Protein 3FT7 (pdb70)

Organism: Saccharolobus islandicus (NCBI:txid43080)

B-factor: mean 49.04, std 21.62, range [9.88, 132.3]

Foldseek 3Di:
DDDDDDDDDDDPVVVVVLCVVCVVVVHHSVRSVVVVVVVVVVVVD/DVDDDDDDDDDDVCCVVVCCVVCVVVVHHSVVSVVVVVVVVVVVVD

CATH classification: 1.10.1220.10

Radius of gyration: 12.27 Å; Cα contacts (8 Å, |Δi|>4): 109; chains: 2; bounding box: 23×28×32 Å

Solvent-accessible surface area: 5507 Å² total; per-residue (Å²): 141,134,50,36,100,10,44,11,110,0,25,107,101,38,36,67,75,0,80,115,14,0,141,124,106,144,70,80,29,29,48,0,2,18,55,0,2,80,76,4,1,78,100,76,124,206,147,38,24,55,89,6,40,2,90,1,48,98,101,42,25,68,70,0,88,125,22,2,168,150,102,128,66,79,36,30,32,0,2,63,57,2,5,78,65,5,0,61,111,72,126

Sequence (91 aa):
LNGIKLGVYIPQEWHDRLMEIAKEKNLTLSDVCRLAIKEYLDNHDLLNGIKLGVYIPQEWHDRLMEIAKEKNLTLSDVCRLAIKEYLDNHD

Structure (mmCIF, N/CA/C/O backbone):
data_3FT7
#
_entry.id   3FT7
#
_cell.length_a   33.030
_cell.length_b   33.030
_cell.length_c   85.690
_cell.angle_alpha   90.00
_cell.angle_beta   90.00
_cell.angle_gamma   90.00
#
_symmetry.space_group_name_H-M   'P 43'
#
loop_
_entity.id
_entity.type
_entity.pdbx_description
1 polymer 'Uncharacterized protein ORF56'
2 non-polymer GLYCEROL
3 water water
#
loop_
_atom_site.group_PDB
_atom_site.id
_atom_site.type_symbol
_atom_site.label_atom_id
_atom_site.label_alt_id
_atom_site.label_comp_id
_atom_site.label_asym_id
_atom_site.label_entity_id
_atom_site.label_seq_id
_atom_site.pdbx_PDB_ins_code
_atom_site.Cartn_x
_atom_site.Cartn_y
_atom_site.Cartn_z
_atom_site.occupancy
_atom_site.B_iso_or_equiv
_atom_site.auth_seq_id
_atom_site.auth_comp_id
_atom_site.auth_asym_id
_atom_site.auth_atom_id
_atom_site.pdbx_PDB_model_num
ATOM 1 N N . LEU A 1 7 ? 14.189 3.567 -10.493 1.00 47.54 8 LEU A N 1
ATOM 2 C CA . LEU A 1 7 ? 13.682 4.922 -10.738 1.00 73.98 8 LEU A CA 1
ATOM 3 C C . LEU A 1 7 ? 14.680 6.022 -10.345 1.00 65.51 8 LEU A C 1
ATOM 4 O O . LEU A 1 7 ? 15.865 5.733 -10.207 1.00 48.41 8 LEU A O 1
ATOM 9 N N . ASN A 1 8 ? 14.181 7.261 -10.184 1.00 85.78 9 ASN A N 1
ATOM 10 C CA . ASN A 1 8 ? 14.952 8.478 -9.823 1.00 93.78 9 ASN A CA 1
ATOM 11 C C . ASN A 1 8 ? 14.551 8.894 -8.402 1.00 78.51 9 ASN A C 1
ATOM 12 O O . ASN A 1 8 ? 14.073 8.060 -7.648 1.00 61.54 9 ASN A O 1
ATOM 17 N N . GLY A 1 9 ? 14.741 10.167 -8.042 1.00 73.65 10 GLY A N 1
ATOM 18 C CA . GLY A 1 9 ? 14.241 10.705 -6.780 1.00 44.12 10 GLY A CA 1
ATOM 19 C C . GLY A 1 9 ? 14.821 10.166 -5.462 1.00 71.35 10 GLY A C 1
ATOM 20 O O . GLY A 1 9 ? 16.042 10.275 -5.223 1.00 57.72 10 GLY A O 1
ATOM 21 N N . ILE A 1 10 ? 13.946 9.581 -4.622 1.00 55.65 11 ILE A N 1
ATOM 22 C CA . ILE A 1 10 ? 14.261 9.179 -3.240 1.00 52.84 11 ILE A CA 1
ATOM 23 C C . ILE A 1 10 ? 14.194 7.665 -2.839 1.00 52.31 11 ILE A C 1
ATOM 24 O O . ILE A 1 10 ? 13.113 7.079 -2.667 1.00 35.42 11 ILE A O 1
ATOM 29 N N . LYS A 1 11 ? 15.359 7.063 -2.603 1.00 50.36 12 LYS A N 1
ATOM 30 C CA . LYS A 1 11 ? 15.439 5.632 -2.297 1.00 59.57 12 LYS A CA 1
ATOM 31 C C . LYS A 1 11 ? 14.771 5.151 -0.996 1.00 73.34 12 LYS A C 1
ATOM 32 O O . LYS A 1 11 ? 14.608 5.901 -0.031 1.00 79.03 12 LYS A O 1
ATOM 38 N N . LEU A 1 12 ? 14.402 3.871 -0.995 1.00 93.15 13 LEU A N 1
ATOM 39 C CA . LEU A 1 12 ? 13.926 3.166 0.199 1.00 89.68 13 LEU A CA 1
ATOM 40 C C . LEU A 1 12 ? 14.805 1.976 0.555 1.00 109.08 13 LEU A C 1
ATOM 41 O O . LEU A 1 12 ? 15.158 1.172 -0.310 1.00 107.39 13 LEU A O 1
ATOM 46 N N . GLY A 1 13 ? 15.125 1.858 1.842 1.00 113.95 14 GLY A N 1
ATOM 47 C CA . GLY A 1 13 ? 15.866 0.721 2.356 1.00 93.47 14 GLY A CA 1
ATOM 48 C C . GLY A 1 13 ? 15.114 -0.077 3.412 1.00 77.78 14 GLY A C 1
ATOM 49 O O . GLY A 1 13 ? 15.676 -0.410 4.450 1.00 116.48 14 GLY A O 1
ATOM 50 N N . VAL A 1 14 ? 13.849 -0.391 3.148 1.00 37.47 15 VAL A N 1
ATOM 51 C CA . VAL A 1 14 ? 13.032 -1.188 4.066 1.00 50.12 15 VAL A CA 1
ATOM 52 C C . VAL A 1 14 ? 13.289 -2.708 3.986 1.00 57.11 15 VAL A C 1
ATOM 53 O O . VAL A 1 14 ? 13.493 -3.257 2.911 1.00 61.92 15 VAL A O 1
ATOM 57 N N . TYR A 1 15 ? 13.291 -3.379 5.132 1.00 55.40 16 TYR A N 1
ATOM 58 C CA . TYR A 1 15 ? 13.247 -4.835 5.155 1.00 53.86 16 TYR A CA 1
ATOM 59 C C . TYR A 1 15 ? 11.796 -5.279 5.437 1.00 60.15 16 TYR A C 1
ATOM 60 O O . TYR A 1 15 ? 11.095 -4.666 6.261 1.00 52.55 16 TYR A O 1
ATOM 69 N N . ILE A 1 16 ? 11.346 -6.331 4.751 1.00 42.92 17 ILE A N 1
ATOM 70 C CA . ILE A 1 16 ? 9.953 -6.802 4.821 1.00 52.91 17 ILE A CA 1
ATOM 71 C C . ILE A 1 16 ? 9.977 -8.305 4.967 1.00 37.95 17 ILE A C 1
ATOM 72 O O . ILE A 1 16 ? 11.009 -8.920 4.742 1.00 61.50 17 ILE A O 1
ATOM 77 N N . PRO A 1 17 ? 8.843 -8.907 5.333 1.00 35.83 18 PRO A N 1
ATOM 78 C CA . PRO A 1 17 ? 8.729 -10.361 5.454 1.00 32.76 18 PRO A CA 1
ATOM 79 C C . PRO A 1 17 ? 8.983 -11.104 4.169 1.00 42.21 18 PRO A C 1
ATOM 80 O O . PRO A 1 17 ? 8.483 -10.711 3.124 1.00 34.31 18 PRO A O 1
ATOM 84 N N . GLN A 1 18 ? 9.754 -12.184 4.263 1.00 51.95 19 GLN A N 1
ATOM 85 C CA . GLN A 1 18 ? 10.212 -12.953 3.106 1.00 37.02 19 GLN A CA 1
ATOM 86 C C . GLN A 1 18 ? 9.106 -13.360 2.153 1.00 41.82 19 GLN A C 1
ATOM 87 O O . GLN A 1 18 ? 9.298 -13.275 0.950 1.00 32.33 19 GLN A O 1
ATOM 93 N N . GLU A 1 19 ? 7.968 -13.782 2.716 1.00 43.33 20 GLU A N 1
ATOM 94 C CA . GLU A 1 19 ? 6.765 -14.238 2.001 1.00 43.48 20 GLU A CA 1
ATOM 95 C C . GLU A 1 19 ? 6.087 -13.090 1.273 1.00 38.20 20 GLU A C 1
ATOM 96 O O . GLU A 1 19 ? 5.672 -13.229 0.118 1.00 42.79 20 GLU A O 1
ATOM 102 N N . TRP A 1 20 ? 5.980 -11.963 1.971 1.00 51.93 21 TRP A N 1
ATOM 103 C CA . TRP A 1 20 ? 5.551 -10.670 1.422 1.00 32.01 21 TRP A CA 1
ATOM 104 C C . TRP A 1 20 ? 6.226 -10.328 0.096 1.00 33.43 21 TRP A C 1
ATOM 105 O O . TRP A 1 20 ? 5.585 -10.311 -0.955 1.00 49.77 21 TRP A O 1
ATOM 116 N N . HIS A 1 21 ? 7.520 -10.045 0.147 1.00 33.18 22 HIS A N 1
ATOM 117 C CA . HIS A 1 21 ? 8.379 -10.066 -1.040 1.00 21.42 22 HIS A CA 1
ATOM 118 C C . HIS A 1 21 ? 7.920 -11.058 -2.129 1.00 29.52 22 HIS A C 1
ATOM 119 O O . HIS A 1 21 ? 7.537 -10.649 -3.229 1.00 25.48 22 HIS A O 1
ATOM 126 N N . ASP A 1 22 ? 7.929 -12.353 -1.829 1.00 34.62 23 ASP A N 1
ATOM 127 C CA . ASP A 1 22 ? 7.471 -13.345 -2.818 1.00 40.55 23 ASP A CA 1
ATOM 128 C C . ASP A 1 22 ? 6.109 -12.964 -3.409 1.00 52.97 23 ASP A C 1
ATOM 129 O O . ASP A 1 22 ? 5.956 -12.930 -4.622 1.00 48.69 23 ASP A O 1
ATOM 134 N N . ARG A 1 23 ? 5.119 -12.707 -2.554 1.00 54.00 24 ARG A N 1
ATOM 135 C CA . ARG A 1 23 ? 3.768 -12.359 -3.019 1.00 47.15 24 ARG A CA 1
ATOM 136 C C . ARG A 1 23 ? 3.787 -11.073 -3.810 1.00 68.43 24 ARG A C 1
ATOM 137 O O . ARG A 1 23 ? 2.892 -10.832 -4.623 1.00 54.09 24 ARG A O 1
ATOM 145 N N . LEU A 1 24 ? 4.796 -10.242 -3.551 1.00 52.29 25 LEU A N 1
ATOM 146 C CA . LEU A 1 24 ? 5.013 -9.021 -4.324 1.00 54.48 25 LEU A CA 1
ATOM 147 C C . LEU A 1 24 ? 5.726 -9.326 -5.672 1.00 59.25 25 LEU A C 1
ATOM 148 O O . LEU A 1 24 ? 5.472 -8.655 -6.693 1.00 33.14 25 LEU A O 1
ATOM 153 N N . MET A 1 25 ? 6.606 -10.334 -5.662 1.00 37.94 26 MET A N 1
ATOM 154 C CA . MET A 1 25 ? 7.309 -10.782 -6.857 1.00 21.85 26 MET A CA 1
ATOM 155 C C . MET A 1 25 ? 6.349 -11.557 -7.784 1.00 44.91 26 MET A C 1
ATOM 156 O O . MET A 1 25 ? 6.512 -11.502 -9.011 1.00 60.09 26 MET A O 1
ATOM 161 N N . GLU A 1 26 ? 5.342 -12.262 -7.236 1.00 44.50 27 GLU A N 1
ATOM 162 C CA . GLU A 1 26 ? 4.380 -12.999 -8.101 1.00 42.10 27 GLU A CA 1
ATOM 163 C C . GLU A 1 26 ? 3.319 -12.049 -8.710 1.00 36.15 27 GLU A C 1
ATOM 164 O O . GLU A 1 26 ? 2.957 -12.174 -9.879 1.00 42.02 27 GLU A O 1
ATOM 170 N N . ILE A 1 27 ? 2.836 -11.091 -7.919 1.00 43.99 28 ILE A N 1
ATOM 171 C CA . ILE A 1 27 ? 2.018 -9.986 -8.467 1.00 53.09 28 ILE A CA 1
ATOM 172 C C . ILE A 1 27 ? 2.744 -9.241 -9.603 1.00 24.27 28 ILE A C 1
ATOM 173 O O . ILE A 1 27 ? 2.225 -9.151 -10.698 1.00 36.79 28 ILE A O 1
ATOM 178 N N . ALA A 1 28 ? 3.950 -8.741 -9.338 1.00 32.98 29 ALA A N 1
ATOM 179 C CA . ALA A 1 28 ? 4.755 -8.046 -10.336 1.00 32.48 29 ALA A CA 1
ATOM 180 C C . ALA A 1 28 ? 4.853 -8.843 -11.649 1.00 51.79 29 ALA A C 1
ATOM 181 O O . ALA A 1 28 ? 4.656 -8.281 -12.727 1.00 55.96 29 ALA A O 1
ATOM 183 N N . LYS A 1 29 ? 5.149 -10.138 -11.571 1.00 33.68 30 LYS A N 1
ATOM 184 C CA . LYS A 1 29 ? 5.041 -11.004 -12.749 1.00 37.18 30 LYS A CA 1
ATOM 185 C C . LYS A 1 29 ? 3.681 -10.879 -13.427 1.00 39.85 30 LYS A C 1
ATOM 186 O O . LYS A 1 29 ? 3.555 -10.282 -14.473 1.00 38.52 30 LYS A O 1
ATOM 192 N N . GLU A 1 30 ? 2.670 -11.479 -12.819 1.00 37.50 31 GLU A N 1
ATOM 193 C CA . GLU A 1 30 ? 1.280 -11.388 -13.281 1.00 48.65 31 GLU A CA 1
ATOM 194 C C . GLU A 1 30 ? 0.865 -10.081 -13.957 1.00 49.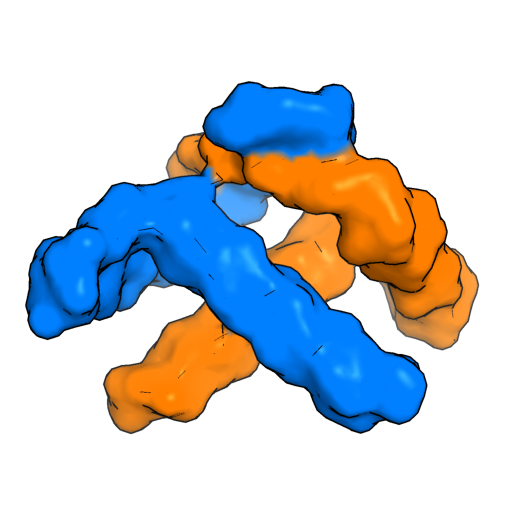64 31 GLU A C 1
ATOM 195 O O . GLU A 1 30 ? -0.050 -10.085 -14.781 1.00 65.63 31 GLU A O 1
ATOM 201 N N . LYS A 1 31 ? 1.474 -8.955 -13.593 1.00 40.44 32 LYS A N 1
ATOM 202 C CA . LYS A 1 31 ? 0.971 -7.680 -14.113 1.00 47.65 32 LYS A CA 1
ATOM 203 C C . LYS A 1 31 ? 1.871 -7.049 -15.196 1.00 50.58 32 LYS A C 1
ATOM 204 O O . LYS A 1 31 ? 1.475 -6.087 -15.873 1.00 37.97 32 LYS A O 1
ATOM 210 N N . ASN A 1 32 ? 3.052 -7.645 -15.377 1.00 57.93 33 ASN A N 1
ATOM 211 C CA . ASN A 1 32 ? 4.123 -7.146 -16.263 1.00 70.64 33 ASN A CA 1
ATOM 212 C C . ASN A 1 32 ? 4.782 -5.866 -15.763 1.00 55.00 33 ASN A C 1
ATOM 213 O O . ASN A 1 32 ? 5.032 -4.899 -16.536 1.00 30.04 33 ASN A O 1
ATOM 218 N N . LEU A 1 33 ? 5.043 -5.913 -14.446 1.00 38.31 34 LEU A N 1
ATOM 219 C CA . LEU A 1 33 ? 5.716 -4.871 -13.661 1.00 34.19 34 LEU A CA 1
ATOM 220 C C . LEU A 1 33 ? 6.957 -5.463 -13.012 1.00 26.51 34 LEU A C 1
ATOM 221 O O . LEU A 1 33 ? 7.137 -6.695 -13.036 1.00 41.89 34 LEU A O 1
ATOM 226 N N . THR A 1 34 ? 7.837 -4.605 -12.485 1.00 39.04 35 THR A N 1
ATOM 227 C CA . THR A 1 34 ? 8.929 -5.069 -11.608 1.00 29.94 35 THR A CA 1
ATOM 228 C C . THR A 1 34 ? 8.488 -5.002 -10.127 1.00 24.77 35 THR A C 1
ATOM 229 O O . THR A 1 34 ? 7.383 -4.563 -9.823 1.00 40.67 35 THR A O 1
ATOM 233 N N . LEU A 1 35 ? 9.297 -5.485 -9.197 1.00 25.13 36 LEU A N 1
ATOM 234 C CA . LEU A 1 35 ? 8.915 -5.344 -7.777 1.00 13.72 36 LEU A CA 1
ATOM 235 C C . LEU A 1 35 ? 8.927 -3.899 -7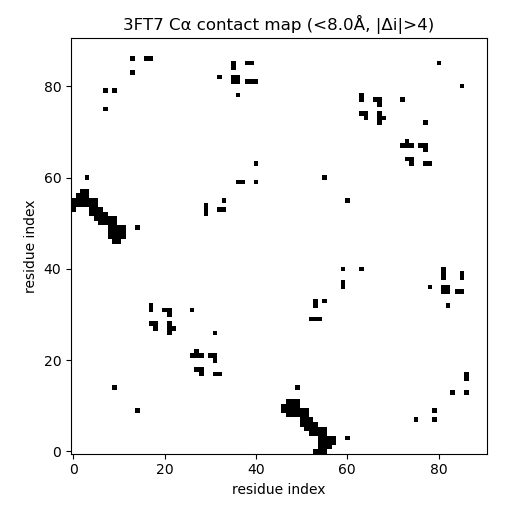.262 1.00 27.99 36 LEU A C 1
ATOM 236 O O . LEU A 1 35 ? 8.146 -3.578 -6.397 1.00 34.19 36 LEU A O 1
ATOM 241 N N . SER A 1 36 ? 9.785 -3.018 -7.791 1.00 33.55 37 SER A N 1
ATOM 242 C CA . SER A 1 36 ? 9.718 -1.578 -7.472 1.00 22.75 37 SER A CA 1
ATOM 243 C C . SER A 1 36 ? 8.388 -1.012 -7.900 1.00 17.68 37 SER A C 1
ATOM 244 O O . SER A 1 36 ? 7.699 -0.394 -7.117 1.00 29.62 37 SER A O 1
ATOM 247 N N . ASP A 1 37 ? 8.021 -1.269 -9.157 1.00 33.34 38 ASP A N 1
ATOM 248 C CA . ASP A 1 37 ? 6.765 -0.776 -9.717 1.00 32.27 38 ASP A CA 1
ATOM 249 C C . ASP A 1 37 ? 5.587 -1.077 -8.792 1.00 35.69 38 ASP A C 1
ATOM 250 O O . ASP A 1 37 ? 4.784 -0.198 -8.504 1.00 44.50 38 ASP A O 1
ATOM 255 N N . VAL A 1 38 ? 5.509 -2.318 -8.318 1.00 28.92 39 VAL A N 1
ATOM 256 C CA . VAL A 1 38 ? 4.412 -2.786 -7.491 1.00 20.93 39 VAL A CA 1
ATOM 257 C C . VAL A 1 38 ? 4.589 -2.225 -6.111 1.00 30.16 39 VAL A C 1
ATOM 258 O O . VAL A 1 38 ? 3.649 -2.124 -5.322 1.00 32.27 39 VAL A O 1
ATOM 262 N N . CYS A 1 39 ? 5.821 -1.894 -5.785 1.00 33.36 40 CYS A N 1
ATOM 263 C CA . CYS A 1 39 ? 6.047 -1.339 -4.472 1.00 36.27 40 CYS A CA 1
ATOM 264 C C . CYS A 1 39 ? 5.522 0.084 -4.488 1.00 29.85 40 CYS A C 1
ATOM 265 O O . CYS A 1 39 ? 4.760 0.458 -3.619 1.00 34.61 40 CYS A O 1
ATOM 268 N N . ARG A 1 40 ? 5.893 0.856 -5.496 1.00 22.38 41 ARG A N 1
ATOM 269 C CA . ARG A 1 40 ? 5.355 2.194 -5.655 1.00 23.98 41 ARG A CA 1
ATOM 270 C C . ARG A 1 40 ? 3.848 2.144 -5.729 1.00 25.86 41 ARG A C 1
ATOM 271 O O . ARG A 1 40 ? 3.165 3.099 -5.379 1.00 27.30 41 ARG A O 1
ATOM 279 N N . LEU A 1 41 ? 3.314 1.002 -6.140 1.00 30.76 42 LEU A N 1
ATOM 280 C CA . LEU A 1 41 ? 1.886 0.896 -6.392 1.00 28.18 42 LEU A CA 1
ATOM 281 C C . LEU A 1 41 ? 1.155 0.880 -5.063 1.00 35.36 42 LEU A C 1
ATOM 282 O O . LEU A 1 41 ? 0.157 1.593 -4.854 1.00 39.76 42 LEU A O 1
ATOM 287 N N . ALA A 1 42 ? 1.662 0.044 -4.162 1.00 25.21 43 ALA A N 1
ATOM 288 C CA . ALA A 1 42 ? 1.113 -0.051 -2.837 1.00 9.88 43 ALA A CA 1
ATOM 289 C C . ALA A 1 42 ? 1.302 1.225 -2.046 1.00 25.03 43 ALA A C 1
ATOM 290 O O . ALA A 1 42 ? 0.401 1.631 -1.338 1.00 24.57 43 ALA A O 1
ATOM 292 N N . ILE A 1 43 ? 2.466 1.854 -2.202 1.00 22.04 44 ILE A N 1
ATOM 293 C CA . ILE A 1 43 ? 2.742 3.141 -1.607 1.00 21.32 44 ILE A CA 1
ATOM 294 C C . ILE A 1 43 ? 1.779 4.220 -2.051 1.00 22.59 44 ILE A C 1
ATOM 295 O O . ILE A 1 43 ? 1.165 4.877 -1.230 1.00 40.45 44 ILE A O 1
ATOM 300 N N . LYS A 1 44 ? 1.667 4.437 -3.352 1.00 24.74 45 LYS A N 1
ATOM 301 C CA . LYS A 1 44 ? 0.758 5.450 -3.853 1.00 23.56 45 LYS A CA 1
ATOM 302 C C . LYS A 1 44 ? -0.709 5.113 -3.501 1.00 27.44 45 LYS A C 1
ATOM 303 O O . LYS A 1 44 ? -1.520 6.017 -3.286 1.00 37.40 45 LYS A O 1
ATOM 309 N N . GLU A 1 45 ? -1.040 3.818 -3.458 1.00 32.47 46 GLU A N 1
ATOM 310 C CA . GLU A 1 45 ? -2.380 3.370 -3.070 1.00 24.45 46 GLU A CA 1
ATOM 311 C C . GLU A 1 45 ? -2.610 3.640 -1.568 1.00 42.54 46 GLU A C 1
ATOM 312 O O . GLU A 1 45 ? -3.704 3.968 -1.139 1.00 42.32 46 GLU A O 1
ATOM 318 N N . TYR A 1 46 ? -1.574 3.519 -0.765 1.00 22.37 47 TYR A N 1
ATOM 319 C CA . TYR A 1 46 ? -1.722 3.826 0.638 1.00 18.79 47 TYR A CA 1
ATOM 320 C C . TYR A 1 46 ? -1.989 5.297 0.768 1.00 26.32 47 TYR A C 1
ATOM 321 O O . TYR A 1 46 ? -2.953 5.717 1.362 1.00 34.89 47 TYR A O 1
ATOM 330 N N . LEU A 1 47 ? -1.098 6.074 0.186 1.00 31.05 48 LEU A N 1
ATOM 331 C CA . LEU A 1 47 ? -1.135 7.517 0.246 1.00 30.76 48 LEU A CA 1
ATOM 332 C C . LEU A 1 47 ? -2.447 8.053 -0.268 1.00 41.00 48 LEU A C 1
ATOM 333 O O . LEU A 1 47 ? -2.893 9.138 0.133 1.00 47.31 48 LEU A O 1
ATOM 338 N N . ASP A 1 48 ? -3.073 7.312 -1.172 1.00 50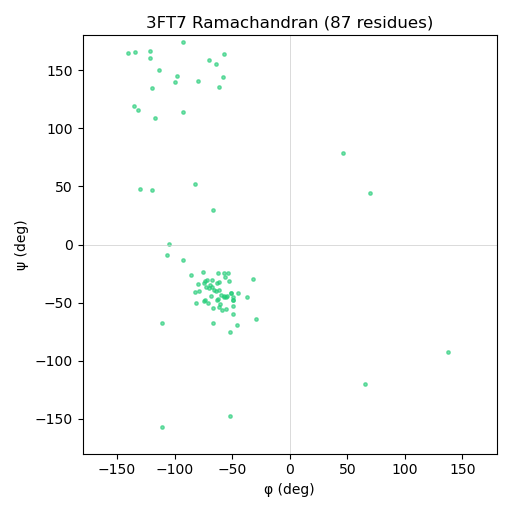.84 49 ASP A N 1
ATOM 339 C CA . ASP A 1 48 ? -4.364 7.752 -1.699 1.00 40.84 49 ASP A CA 1
ATOM 340 C C . ASP A 1 48 ? -5.482 7.584 -0.624 1.00 39.00 49 ASP A C 1
ATOM 341 O O . ASP A 1 48 ? -6.366 8.451 -0.530 1.00 47.15 49 ASP A O 1
ATOM 346 N N . ASN A 1 49 ? -5.409 6.503 0.181 1.00 71.87 50 ASN A N 1
ATOM 347 C CA . ASN A 1 49 ? -6.340 6.213 1.305 1.00 65.95 50 ASN A CA 1
ATOM 348 C C . ASN A 1 49 ? -6.454 7.349 2.305 1.00 53.80 50 ASN A C 1
ATOM 349 O O . ASN A 1 49 ? -7.545 7.671 2.767 1.00 75.31 50 ASN A O 1
ATOM 354 N N . HIS A 1 50 ? -5.293 7.910 2.652 1.00 47.01 51 HIS A N 1
ATOM 355 C CA . HIS A 1 50 ? -5.113 9.058 3.546 1.00 46.31 51 HIS A CA 1
ATOM 356 C C . HIS A 1 50 ? -5.312 10.449 2.866 1.00 92.41 51 HIS A C 1
ATOM 357 O O . HIS A 1 50 ? -4.443 11.335 2.994 1.00 87.89 51 HIS A O 1
ATOM 364 N N . ASP A 1 51 ? -6.455 10.634 2.185 1.00 78.72 52 ASP A N 1
ATOM 365 C CA . ASP A 1 51 ? -6.755 11.825 1.356 1.00 39.87 52 ASP A CA 1
ATOM 366 C C . ASP A 1 51 ? -5.495 12.614 0.963 0.0000 55.05 52 ASP A C 1
ATOM 367 O O . ASP A 1 51 ? -4.608 12.112 0.255 1.00 70.36 52 ASP A O 1
ATOM 369 N N . LEU B 1 6 ? 15.278 -10.846 10.765 1.00 48.10 7 LEU B N 1
ATOM 370 C CA . LEU B 1 6 ? 14.878 -12.237 10.649 1.00 47.20 7 LEU B CA 1
ATOM 371 C C . LEU B 1 6 ? 13.464 -12.446 11.174 1.00 74.19 7 LEU B C 1
ATOM 372 O O . LEU B 1 6 ? 13.124 -13.560 11.593 1.00 103.72 7 LEU B O 1
ATOM 377 N N . LEU B 1 7 ? 12.670 -11.366 11.201 1.00 52.78 8 LEU B N 1
ATOM 378 C CA . LEU B 1 7 ? 11.182 -11.444 11.137 1.00 58.70 8 LEU B CA 1
ATOM 379 C C . LEU B 1 7 ? 10.867 -10.879 9.792 1.00 64.43 8 LEU B C 1
ATOM 380 O O . LEU B 1 7 ? 10.346 -11.551 8.887 1.00 58.85 8 LEU B O 1
ATOM 38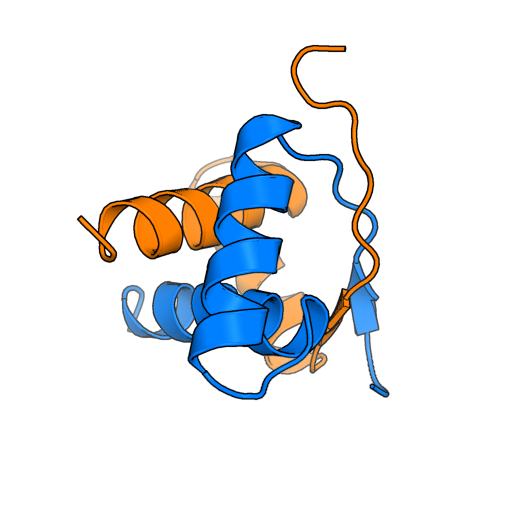5 N N . ASN B 1 8 ? 11.158 -9.586 9.730 1.00 41.63 9 ASN B N 1
ATOM 386 C CA . ASN B 1 8 ? 11.540 -8.910 8.526 1.00 51.94 9 ASN B CA 1
ATOM 387 C C . ASN B 1 8 ? 12.694 -9.744 7.936 1.00 78.09 9 ASN B C 1
ATOM 388 O O . ASN B 1 8 ? 12.737 -10.971 8.082 1.00 78.50 9 ASN B O 1
ATOM 393 N N . GLY B 1 9 ? 13.642 -9.114 7.273 1.00 60.29 10 GLY B N 1
ATOM 394 C CA . GLY B 1 9 ? 14.606 -9.922 6.573 1.00 39.69 10 GLY B CA 1
ATOM 395 C C . GLY B 1 9 ? 14.892 -9.332 5.205 1.00 62.50 10 GLY B C 1
ATOM 396 O O . GLY B 1 9 ? 15.771 -8.499 5.092 1.00 58.96 10 GLY B O 1
ATOM 397 N N . ILE B 1 10 ? 14.185 -9.742 4.155 1.00 43.77 11 ILE B N 1
ATOM 398 C CA . ILE B 1 10 ? 14.568 -9.244 2.839 1.00 42.73 11 ILE B CA 1
ATOM 399 C C . ILE B 1 10 ? 14.546 -7.700 2.729 1.00 51.83 11 ILE B C 1
ATOM 400 O O . ILE B 1 10 ? 13.688 -7.026 3.290 1.00 77.41 11 ILE B O 1
ATOM 405 N N . LYS B 1 11 ? 15.489 -7.154 1.976 1.00 36.73 12 LYS B N 1
ATOM 406 C CA . LYS B 1 11 ? 15.542 -5.719 1.756 1.00 48.45 12 LYS B CA 1
ATOM 407 C C . LYS B 1 11 ? 14.917 -5.291 0.430 1.00 48.59 12 LYS B C 1
ATOM 408 O O . LYS B 1 11 ? 15.001 -5.966 -0.608 1.00 45.60 12 LYS B O 1
ATOM 414 N N . LEU B 1 12 ? 14.291 -4.139 0.467 1.00 36.12 13 LEU B N 1
ATOM 415 C CA . LEU B 1 12 ? 13.840 -3.529 -0.754 1.00 35.18 13 LEU B CA 1
ATOM 416 C C . LEU B 1 12 ? 14.629 -2.265 -0.955 1.00 56.13 13 LEU B C 1
ATOM 417 O O . LEU B 1 12 ? 15.068 -1.632 -0.005 1.00 32.96 13 LEU B O 1
ATOM 422 N N . GLY B 1 13 ? 14.815 -1.920 -2.218 1.00 51.20 14 GLY B N 1
ATOM 423 C CA . GLY B 1 13 ? 15.325 -0.626 -2.593 1.00 53.65 14 GLY B CA 1
ATOM 424 C C . GLY B 1 13 ? 14.328 -0.255 -3.646 1.00 47.09 14 GLY B C 1
ATOM 425 O O . GLY B 1 13 ? 14.218 -0.952 -4.641 1.00 61.56 14 GLY B O 1
ATOM 426 N N . VAL B 1 14 ? 13.559 0.792 -3.401 1.00 32.01 15 VAL B N 1
ATOM 427 C CA . VAL B 1 14 ? 12.519 1.193 -4.312 1.00 40.38 15 VAL B CA 1
ATOM 428 C C . VAL B 1 14 ? 12.647 2.696 -4.424 1.00 58.67 15 VAL B C 1
ATOM 429 O O . VAL B 1 14 ? 12.561 3.388 -3.407 1.00 41.06 15 VAL B O 1
ATOM 433 N N . TYR B 1 15 ? 12.897 3.197 -5.634 1.00 50.86 16 TYR B N 1
ATOM 434 C CA . TYR B 1 15 ? 13.102 4.624 -5.820 1.00 38.51 16 TYR B CA 1
ATOM 435 C C . TYR B 1 15 ? 11.759 5.242 -6.157 1.00 47.51 16 TYR B C 1
ATOM 436 O O . TYR B 1 15 ? 11.133 4.921 -7.172 1.00 45.40 16 TYR B O 1
ATOM 445 N N . ILE B 1 16 ? 11.298 6.083 -5.239 1.00 47.97 17 ILE B N 1
ATOM 446 C CA . ILE B 1 16 ? 9.951 6.636 -5.269 1.00 53.89 17 ILE B CA 1
ATOM 447 C C . ILE B 1 16 ? 10.081 8.144 -5.322 1.00 64.72 17 ILE B C 1
ATOM 448 O O . ILE B 1 16 ? 11.127 8.686 -4.976 1.00 59.69 17 ILE B O 1
ATOM 453 N N . PRO B 1 17 ? 9.024 8.836 -5.757 1.00 54.26 18 PRO B N 1
ATOM 454 C CA . PRO B 1 17 ? 9.113 10.305 -5.801 1.00 31.75 18 PRO B CA 1
ATOM 455 C C . PRO B 1 17 ? 9.440 10.868 -4.450 1.00 37.20 18 PRO B C 1
ATOM 456 O O . PRO B 1 17 ? 9.285 10.127 -3.505 1.00 37.71 18 PRO B O 1
ATOM 460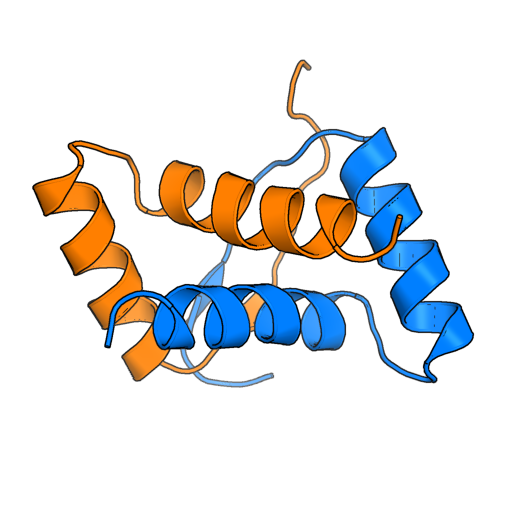 N N . GLN B 1 18 ? 9.881 12.125 -4.363 1.00 45.86 19 GLN B N 1
ATOM 461 C CA . GLN B 1 18 ? 10.108 12.802 -3.094 1.00 39.34 19 GLN B CA 1
ATOM 462 C C . GLN B 1 18 ? 8.806 13.034 -2.392 1.00 48.43 19 GLN B C 1
ATOM 463 O O . GLN B 1 18 ? 8.759 12.976 -1.185 1.00 36.75 19 GLN B O 1
ATOM 469 N N . GLU B 1 19 ? 7.760 13.329 -3.160 1.00 37.11 20 GLU B N 1
ATOM 470 C CA . GLU B 1 19 ? 6.490 13.763 -2.599 1.00 47.98 20 GLU B CA 1
ATOM 471 C C . GLU B 1 19 ? 5.889 12.640 -1.772 1.00 17.67 20 GLU B C 1
ATOM 472 O O . GLU B 1 19 ? 5.319 12.891 -0.712 1.00 38.83 20 GLU B O 1
ATOM 478 N N . TRP B 1 20 ? 6.019 11.417 -2.277 1.00 43.03 21 TRP B N 1
ATOM 479 C CA . TRP B 1 20 ? 5.511 10.232 -1.618 1.00 33.93 21 TRP B CA 1
ATOM 480 C C . TRP B 1 20 ? 6.396 10.044 -0.417 1.00 50.24 21 TRP B C 1
ATOM 481 O O . TRP B 1 20 ? 5.940 9.644 0.650 1.00 47.24 21 TRP B O 1
ATOM 492 N N . HIS B 1 21 ? 7.682 10.334 -0.622 1.00 55.18 22 HIS B N 1
ATOM 493 C CA . HIS B 1 21 ? 8.694 10.149 0.401 1.00 31.23 22 HIS B CA 1
ATOM 494 C C . HIS B 1 21 ? 8.472 11.100 1.575 1.00 43.47 22 HIS B C 1
ATOM 495 O O . HIS B 1 21 ? 8.118 10.659 2.654 1.00 40.71 22 HIS B O 1
ATOM 502 N N . ASP B 1 22 ? 8.649 12.399 1.352 1.00 37.22 23 ASP B N 1
ATOM 503 C CA . ASP B 1 22 ? 8.422 13.397 2.395 1.00 55.07 23 ASP B CA 1
ATOM 504 C C . ASP B 1 22 ? 7.030 13.252 3.038 1.00 18.22 23 ASP B C 1
ATOM 505 O O . ASP B 1 22 ? 6.869 13.471 4.212 1.00 25.84 23 ASP B O 1
ATOM 510 N N . ARG B 1 2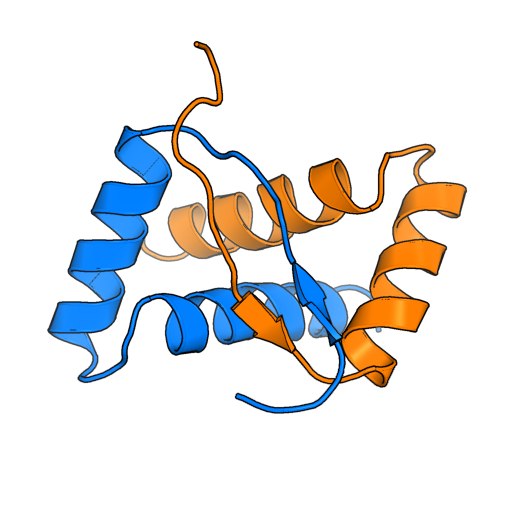3 ? 6.046 12.808 2.276 1.00 38.22 24 ARG B N 1
ATOM 511 C CA . ARG B 1 23 ? 4.665 12.718 2.772 1.00 23.36 24 ARG B CA 1
ATOM 512 C C . ARG B 1 23 ? 4.394 11.433 3.588 1.00 43.89 24 ARG B C 1
ATOM 513 O O . ARG B 1 23 ? 3.700 11.481 4.611 1.00 28.64 24 ARG B O 1
ATOM 521 N N . LEU B 1 24 ? 4.923 10.285 3.148 1.00 26.22 25 LEU B N 1
ATOM 522 C CA . LEU B 1 24 ? 4.866 9.096 4.000 1.00 28.03 25 LEU B CA 1
ATOM 523 C C . LEU B 1 24 ? 5.493 9.396 5.374 1.00 46.21 25 LEU B C 1
ATOM 524 O O . LEU B 1 24 ? 4.968 9.000 6.412 1.00 48.46 25 LEU B O 1
ATOM 529 N N . MET B 1 25 ? 6.646 10.061 5.369 1.00 26.92 26 MET B N 1
ATOM 530 C CA . MET B 1 25 ? 7.290 10.500 6.585 1.00 33.37 26 MET B CA 1
ATOM 531 C C . MET B 1 25 ? 6.273 11.160 7.566 1.00 92.84 26 MET B C 1
ATOM 532 O O . MET B 1 25 ? 6.300 10.885 8.770 1.00 96.35 26 MET B O 1
ATOM 537 N N . GLU B 1 26 ? 5.361 11.991 7.046 1.00 81.42 27 GLU B N 1
ATOM 538 C CA . GLU B 1 26 ? 4.456 12.796 7.881 1.00 70.99 27 GLU B CA 1
ATOM 539 C C . GLU B 1 26 ? 3.348 11.970 8.508 1.00 52.51 27 GLU B C 1
ATOM 540 O O . GLU B 1 26 ? 2.882 12.232 9.623 1.00 47.76 27 GLU B O 1
ATOM 546 N N . ILE B 1 27 ? 2.931 10.955 7.780 1.00 30.12 28 ILE B N 1
ATOM 547 C CA . ILE B 1 27 ? 2.013 9.981 8.328 1.00 32.78 28 ILE B CA 1
ATOM 548 C C . ILE B 1 27 ? 2.638 9.241 9.520 1.00 62.27 28 ILE B C 1
ATOM 549 O O . ILE B 1 27 ? 2.001 9.092 10.562 1.00 71.20 28 ILE B O 1
ATOM 554 N N . ALA B 1 28 ? 3.885 8.791 9.357 1.00 78.37 29 ALA B N 1
ATOM 555 C CA . ALA B 1 28 ? 4.642 8.106 10.416 1.00 54.78 29 ALA B CA 1
ATOM 556 C C . ALA B 1 28 ? 4.589 8.893 11.707 1.00 35.75 29 ALA B C 1
ATOM 557 O O . ALA B 1 28 ? 4.112 8.398 12.715 1.00 39.20 29 ALA B O 1
ATOM 559 N N . LYS B 1 29 ? 5.086 10.125 11.661 1.00 66.34 30 LYS B N 1
ATOM 560 C CA . LYS B 1 29 ? 5.077 11.008 12.826 1.00 73.23 30 LYS B CA 1
ATOM 561 C C . LYS B 1 29 ? 3.688 11.206 13.477 1.00 54.62 30 LYS B C 1
ATOM 562 O O . LYS B 1 29 ? 3.614 11.515 14.664 1.00 50.56 30 LYS B O 1
ATOM 568 N N . GLU B 1 30 ? 2.602 11.017 12.718 1.00 65.55 31 GLU B N 1
ATOM 569 C CA . GLU B 1 30 ? 1.234 11.083 13.280 1.00 91.48 31 GLU B CA 1
ATOM 570 C C . GLU B 1 30 ? 0.650 9.730 13.741 1.00 83.71 31 GLU B C 1
ATOM 571 O O . GLU B 1 30 ? -0.388 9.671 14.416 1.00 74.17 31 GLU B O 1
ATOM 577 N N . LYS B 1 31 ? 1.292 8.639 13.352 1.00 59.11 32 LYS B N 1
ATOM 578 C CA . LYS B 1 31 ? 0.886 7.345 13.862 1.00 57.48 32 LYS B CA 1
ATOM 579 C C . LYS B 1 31 ? 1.947 6.955 14.879 1.00 65.86 32 LYS B C 1
ATOM 580 O O . LYS B 1 31 ? 1.885 5.890 15.518 1.00 73.97 32 LYS B O 1
ATOM 586 N N . ASN B 1 32 ? 2.921 7.842 15.042 1.00 38.81 33 ASN B N 1
ATOM 587 C CA . ASN B 1 32 ? 4.161 7.451 15.689 1.00 63.25 33 ASN B CA 1
ATOM 588 C C . ASN B 1 32 ? 4.639 6.136 15.119 1.00 63.56 33 ASN B C 1
ATOM 589 O O . ASN B 1 32 ? 4.441 5.069 15.708 1.00 81.08 33 ASN B O 1
ATOM 594 N N . LEU B 1 33 ? 5.236 6.227 13.937 1.00 46.56 34 LEU B N 1
ATOM 595 C CA . LEU B 1 33 ? 5.922 5.097 13.333 1.00 55.63 34 LEU B CA 1
ATOM 596 C C . LEU B 1 33 ? 7.210 5.545 12.633 1.00 64.97 34 LEU B C 1
ATOM 597 O O . LEU B 1 33 ? 7.427 6.746 12.422 1.00 69.17 34 LEU B O 1
ATOM 602 N N . THR B 1 34 ? 8.080 4.586 12.317 1.00 72.49 35 THR B N 1
ATOM 603 C CA . THR B 1 34 ? 9.226 4.844 11.447 1.00 51.59 35 THR B CA 1
ATOM 604 C C . THR B 1 34 ? 8.682 5.072 10.023 1.00 78.97 35 THR B C 1
ATOM 605 O O . THR B 1 34 ? 7.553 4.667 9.702 1.00 78.98 35 THR B O 1
ATOM 609 N N . LEU B 1 35 ? 9.454 5.737 9.169 1.00 63.80 36 LEU B N 1
ATOM 610 C CA . LEU B 1 35 ? 9.056 5.851 7.764 1.00 42.04 36 LEU B CA 1
ATOM 611 C C . LEU B 1 35 ? 8.735 4.443 7.270 1.00 41.67 36 LEU B C 1
ATOM 612 O O . LEU B 1 35 ? 7.724 4.247 6.613 1.00 48.54 36 LEU B O 1
ATOM 617 N N . SER B 1 36 ? 9.582 3.474 7.674 1.00 45.25 37 SER B N 1
ATOM 618 C CA . SER B 1 36 ? 9.531 2.027 7.334 1.00 52.11 37 SER B CA 1
ATOM 619 C C . SER B 1 36 ? 8.293 1.216 7.766 1.00 41.39 37 SER B C 1
ATOM 620 O O . SER B 1 36 ? 7.858 0.330 7.048 1.00 43.61 37 SER B O 1
ATOM 623 N N . ASP B 1 37 ? 7.769 1.479 8.960 1.00 22.06 38 ASP B N 1
ATOM 624 C CA . ASP B 1 37 ? 6.474 0.933 9.368 1.00 33.48 38 ASP B CA 1
ATOM 625 C C . ASP B 1 37 ? 5.390 1.328 8.385 1.00 35.98 38 ASP B C 1
ATOM 626 O O . ASP B 1 37 ? 4.538 0.536 8.008 1.00 31.96 38 ASP B O 1
ATOM 631 N N . VAL B 1 38 ? 5.387 2.590 8.005 1.00 41.44 39 VAL B N 1
ATOM 632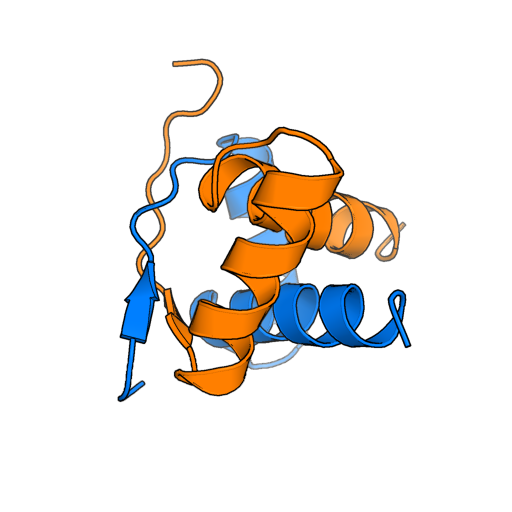 C CA . VAL B 1 38 ? 4.306 3.101 7.190 1.00 46.16 39 VAL B CA 1
ATOM 633 C C . VAL B 1 38 ? 4.235 2.361 5.847 1.00 36.73 39 VAL B C 1
ATOM 634 O O . VAL B 1 38 ? 3.161 2.170 5.272 1.00 27.78 39 VAL B O 1
ATOM 638 N N . CYS B 1 39 ? 5.387 1.937 5.341 1.00 28.36 40 CYS B N 1
ATOM 639 C CA . CYS B 1 39 ? 5.385 1.273 4.058 1.00 40.90 40 CYS B CA 1
ATOM 640 C C . CYS B 1 39 ? 5.009 -0.148 4.265 1.00 56.28 40 CYS B C 1
ATOM 641 O O . CYS B 1 39 ? 4.137 -0.663 3.575 1.00 58.96 40 CYS B O 1
ATOM 644 N N . ARG B 1 40 ? 5.692 -0.793 5.201 1.00 38.44 41 ARG B N 1
ATOM 645 C CA . ARG B 1 40 ? 5.339 -2.145 5.529 1.00 37.60 41 ARG B CA 1
ATOM 646 C C . ARG B 1 40 ? 3.816 -2.311 5.467 1.00 34.55 41 ARG B C 1
ATOM 647 O O . ARG B 1 40 ? 3.346 -3.264 4.869 1.00 39.58 41 ARG B O 1
ATOM 655 N N . LEU B 1 41 ? 3.024 -1.394 6.022 1.00 28.15 42 LEU B N 1
ATOM 656 C CA . LEU B 1 41 ? 1.565 -1.609 5.923 1.00 34.57 42 LEU B CA 1
ATOM 657 C C . LEU B 1 41 ? 0.865 -1.118 4.669 1.00 48.92 42 LEU B C 1
ATOM 658 O O . LEU B 1 41 ? -0.224 -1.614 4.335 1.00 40.93 42 LEU B O 1
ATOM 663 N N . ALA B 1 42 ? 1.439 -0.102 4.025 1.00 45.06 43 ALA B N 1
ATOM 664 C CA . ALA B 1 42 ? 1.088 0.243 2.650 1.00 47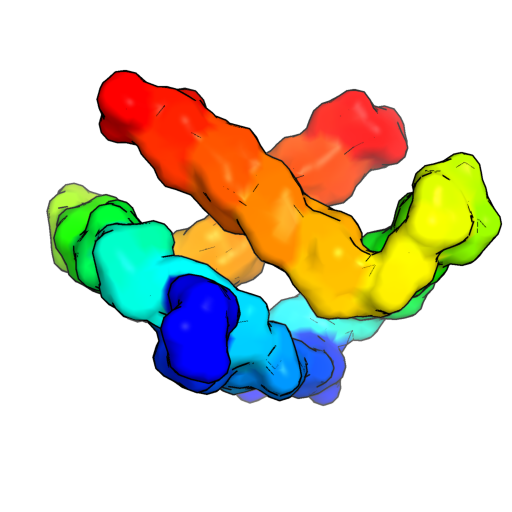.74 43 ALA B CA 1
ATOM 665 C C . ALA B 1 42 ? 1.124 -1.000 1.744 1.00 47.89 43 ALA B C 1
ATOM 666 O O . ALA B 1 42 ? 0.218 -1.227 0.936 1.00 55.17 43 ALA B O 1
ATOM 668 N N . ILE B 1 43 ? 2.195 -1.779 1.902 1.00 43.72 44 ILE B N 1
ATOM 669 C CA . ILE B 1 43 ? 2.474 -3.031 1.201 1.00 39.67 44 ILE B CA 1
ATOM 670 C C . ILE B 1 43 ? 1.582 -4.190 1.627 1.00 42.46 44 ILE B C 1
ATOM 671 O O . ILE B 1 43 ? 1.013 -4.874 0.812 1.00 26.64 44 ILE B O 1
ATOM 676 N N . LYS B 1 44 ? 1.489 -4.421 2.930 1.00 41.15 45 LYS B N 1
ATOM 677 C CA . LYS B 1 44 ? 0.660 -5.505 3.472 1.00 59.90 45 LYS B CA 1
ATOM 678 C C . LYS B 1 44 ? -0.807 -5.341 3.089 1.00 54.51 45 LYS B C 1
ATOM 679 O O . LYS B 1 44 ? -1.486 -6.301 2.738 1.00 42.98 45 LYS B O 1
ATOM 685 N N . GLU B 1 45 ? -1.301 -4.117 3.188 1.00 46.92 46 GLU B N 1
ATOM 686 C CA . GLU B 1 45 ? -2.679 -3.867 2.833 1.00 32.83 46 GLU B CA 1
ATOM 687 C C . GLU B 1 45 ? -2.825 -4.174 1.386 1.00 34.28 46 GLU B C 1
ATOM 688 O O . GLU B 1 45 ? -3.738 -4.874 0.986 1.00 43.17 46 GLU B O 1
ATOM 694 N N . TYR B 1 46 ? -1.898 -3.652 0.602 1.00 31.97 47 TYR B N 1
ATOM 695 C CA . TYR B 1 46 ? -1.908 -3.884 -0.831 1.00 36.97 47 TYR B CA 1
ATOM 696 C C . TYR B 1 46 ? -1.877 -5.367 -1.102 1.00 39.44 47 TYR B C 1
ATOM 697 O O . TYR B 1 46 ? -2.604 -5.829 -1.925 1.00 31.66 47 TYR B O 1
ATOM 706 N N . LEU B 1 47 ? -1.042 -6.124 -0.408 1.00 40.16 48 LEU B N 1
ATOM 707 C CA . LEU B 1 47 ? -0.970 -7.557 -0.670 1.00 37.46 48 LEU B CA 1
ATOM 708 C C . LEU B 1 47 ? -2.236 -8.271 -0.156 1.00 44.71 48 LEU B C 1
ATOM 709 O O . LEU B 1 47 ? -2.652 -9.296 -0.701 1.00 38.95 48 LEU B O 1
ATOM 714 N N . ASP B 1 48 ? -2.835 -7.743 0.907 1.00 42.87 49 ASP B N 1
ATOM 715 C CA . ASP B 1 48 ? -4.110 -8.260 1.407 1.00 46.60 49 ASP B CA 1
ATOM 716 C C . ASP B 1 48 ? -5.201 -8.108 0.355 1.00 39.67 49 ASP B C 1
ATOM 717 O O . ASP B 1 48 ? -5.913 -9.071 0.032 1.00 69.72 49 ASP B O 1
ATOM 722 N N . ASN B 1 49 ? -5.357 -6.882 -0.135 1.00 32.84 50 ASN B N 1
ATOM 723 C CA . ASN B 1 49 ? -6.219 -6.594 -1.286 1.00 61.40 50 ASN B CA 1
ATOM 724 C C . ASN B 1 49 ? -5.768 -7.185 -2.630 1.00 47.90 50 ASN B C 1
ATOM 725 O O . ASN B 1 49 ? -6.014 -6.603 -3.662 1.00 56.76 50 ASN B O 1
ATOM 730 N N . HIS B 1 50 ? -5.078 -8.314 -2.600 1.00 68.64 51 HIS B N 1
ATOM 731 C CA . HIS B 1 50 ? -4.954 -9.186 -3.760 1.00 72.80 51 HIS B CA 1
ATOM 732 C C . HIS B 1 50 ? -5.330 -10.590 -3.222 1.00 87.42 51 HIS B C 1
ATOM 733 O O . HIS B 1 50 ? -4.621 -11.581 -3.437 1.00 103.92 51 HIS B O 1
ATOM 740 N N . ASP B 1 51 ? -6.454 -10.620 -2.492 0.0000 80.48 52 ASP B N 1
ATOM 741 C CA . ASP B 1 51 ? -7.049 -11.819 -1.861 1.00 73.07 52 ASP B CA 1
ATOM 742 C C . ASP B 1 51 ? -6.054 -12.737 -1.145 1.00 79.97 52 ASP B C 1
ATOM 743 O O . ASP B 1 51 ? -5.309 -12.296 -0.266 1.00 93.95 52 ASP B O 1
#

Nearest PDB structures (foldseek):
  6gts-assembly1_C-2  TM=8.726E-01  e=1.115E+00  Escherichia coli
  2bsq-assembly1_E  TM=8.190E-01  e=3.524E+00  Neisseria gonorrhoeae
  3ft7-assembly1_B  TM=1.022E+00  e=3.242E-07  Saccharolobus islandicus

Secondary structure (DSSP, 8-state):
--SB----EE-HHHHHHHHHHHHHHT--HHHHHHHHHHHHHHH--/--S-EE----B-HHHHHHHHHHHHHHT--HHHHHHHHHHHHHHT--

InterPro domains:
  IPR010985 Ribbon-helix-helix [SSF47598] (12-50)
  IPR013321 Arc-type ribbon-helix-helix [G3DSA:1.10.1220.10] (2-56)